Protein AF-A0A163BFT6-F1 (afdb_monomer_lite)

Sequence (132 aa):
MYPEFAAQARTDRDNDAEAEFNEQIDEAQQHSSLFPRAARNFGFLVPIEQHHAERYGVALDALEGKCVAGEAEQPVAGQWICKVCSMLYDPAIGDPESGISAGTAFEAIPEDWFCPICGKEKPTSCLTEKQN

Foldseek 3Di:
DDPVQLVVCVVVVPVVSNVVVVVVVVVVVVVVVVVVVVVVVVVVCVVVVVVVVVLVVLVVCCVVVNDPRDDPVDPQQQWAADPPPRDIAGLQCFDVVQPGDRNDHPVNDDQQDADPVPRDTDDPDGPRPDDD

Structure (mmCIF, N/CA/C/O backbone):
data_AF-A0A163BFT6-F1
#
_entry.id   AF-A0A163BFT6-F1
#
loop_
_atom_site.group_PDB
_atom_site.id
_atom_site.type_symbol
_atom_site.label_atom_id
_atom_site.label_alt_id
_atom_site.label_comp_id
_atom_site.label_asym_id
_atom_site.label_entity_id
_atom_site.label_seq_id
_atom_site.pdbx_PDB_ins_code
_atom_site.Cartn_x
_atom_site.Cartn_y
_atom_site.Cartn_z
_atom_site.occupancy
_atom_site.B_iso_or_equiv
_atom_site.auth_seq_id
_atom_site.auth_comp_id
_atom_site.auth_asym_id
_atom_site.auth_atom_id
_atom_site.pdbx_PDB_model_num
ATOM 1 N N . MET A 1 1 ? 7.687 8.805 -33.404 1.00 59.66 1 MET A N 1
ATOM 2 C CA . MET A 1 1 ? 8.882 8.243 -34.067 1.00 59.66 1 MET A CA 1
ATOM 3 C C . MET A 1 1 ? 9.019 8.915 -35.419 1.00 59.66 1 MET A C 1
ATOM 5 O O . MET A 1 1 ? 7.985 9.149 -36.026 1.00 59.66 1 MET A O 1
ATOM 9 N N . TYR A 1 2 ? 10.224 9.310 -35.826 1.00 70.25 2 TYR A N 1
ATOM 10 C CA . TYR A 1 2 ? 10.477 10.166 -36.991 1.00 70.25 2 TYR A CA 1
ATOM 11 C C . TYR A 1 2 ? 10.522 9.339 -38.292 1.00 70.25 2 TYR A C 1
ATOM 13 O O . TYR A 1 2 ? 11.561 8.748 -38.584 1.00 70.25 2 TYR A O 1
ATOM 21 N N . PRO A 1 3 ? 9.436 9.273 -39.086 1.00 68.44 3 PRO A N 1
ATOM 22 C CA . PRO A 1 3 ? 9.351 8.368 -40.241 1.00 68.44 3 PRO A CA 1
ATOM 23 C C . PRO A 1 3 ? 10.312 8.771 -41.368 1.00 68.44 3 PRO A C 1
ATOM 25 O O . PRO A 1 3 ? 10.754 7.936 -42.154 1.00 68.44 3 PRO A O 1
ATOM 28 N N . GLU A 1 4 ? 10.658 10.056 -41.405 1.00 77.19 4 GLU A N 1
ATOM 29 C CA . GLU A 1 4 ? 11.486 10.676 -42.435 1.00 77.19 4 GLU A CA 1
ATOM 30 C C . GLU A 1 4 ? 12.935 10.170 -42.425 1.00 77.19 4 GLU A C 1
ATOM 32 O O . GLU A 1 4 ? 13.532 10.029 -43.485 1.00 77.19 4 GLU A O 1
ATOM 37 N N . PHE A 1 5 ? 13.504 9.817 -41.265 1.00 76.12 5 PHE A N 1
ATOM 38 C CA . PHE A 1 5 ? 14.899 9.354 -41.208 1.00 76.12 5 PHE A CA 1
ATOM 39 C C . PHE A 1 5 ? 15.082 7.957 -41.810 1.00 76.12 5 PHE A C 1
ATOM 41 O O . PHE A 1 5 ? 16.044 7.728 -42.536 1.00 76.12 5 PHE A O 1
ATOM 48 N N . ALA A 1 6 ? 14.126 7.047 -41.604 1.00 73.38 6 ALA A N 1
ATOM 49 C CA . ALA A 1 6 ? 14.151 5.728 -42.239 1.00 73.38 6 ALA A CA 1
ATOM 50 C C . ALA A 1 6 ? 13.881 5.806 -43.757 1.00 73.38 6 ALA A C 1
ATOM 52 O O . ALA A 1 6 ? 14.357 4.975 -44.529 1.00 73.38 6 ALA A O 1
ATOM 53 N N . ALA A 1 7 ? 13.105 6.795 -44.213 1.00 80.25 7 ALA A N 1
ATOM 54 C CA . ALA A 1 7 ? 12.919 7.065 -45.640 1.00 80.25 7 ALA A CA 1
ATOM 55 C C . ALA A 1 7 ? 14.184 7.672 -46.279 1.00 80.25 7 ALA A C 1
ATOM 57 O O . ALA A 1 7 ? 14.552 7.310 -47.400 1.00 80.25 7 ALA A O 1
ATOM 58 N N . GLN A 1 8 ? 14.879 8.542 -45.545 1.00 83.75 8 GLN A N 1
ATOM 59 C CA . GLN A 1 8 ? 16.131 9.154 -45.974 1.00 83.75 8 GLN A CA 1
ATOM 60 C C . GLN A 1 8 ? 17.274 8.128 -46.047 1.00 83.75 8 GLN A C 1
ATOM 62 O O . GLN A 1 8 ? 17.913 8.033 -47.087 1.00 83.75 8 GLN A O 1
ATOM 67 N N . ALA A 1 9 ? 17.454 7.274 -45.032 1.00 81.94 9 ALA A N 1
ATOM 68 C CA . ALA A 1 9 ? 18.475 6.216 -45.039 1.00 81.94 9 ALA A CA 1
ATOM 69 C C . ALA A 1 9 ? 18.332 5.261 -46.242 1.00 81.94 9 ALA A C 1
ATOM 71 O O . ALA A 1 9 ? 19.309 4.928 -46.913 1.00 81.94 9 ALA A O 1
ATOM 72 N N . ARG A 1 10 ? 17.088 4.905 -46.594 1.00 81.50 10 ARG A N 1
ATOM 73 C CA . ARG A 1 10 ? 16.774 4.131 -47.808 1.00 81.50 10 ARG A CA 1
ATOM 74 C C . ARG A 1 10 ? 17.124 4.866 -49.096 1.00 81.50 10 ARG A C 1
ATOM 76 O O . ARG A 1 10 ? 17.611 4.253 -50.046 1.00 81.50 10 ARG A O 1
ATOM 83 N N . THR A 1 11 ? 16.870 6.171 -49.133 1.00 88.81 11 THR A N 1
ATOM 84 C CA . THR A 1 11 ? 17.235 7.030 -50.268 1.00 88.81 11 THR A CA 1
ATOM 85 C C . THR A 1 11 ? 18.754 7.089 -50.434 1.00 88.81 11 THR A C 1
ATOM 87 O O . THR A 1 11 ? 19.252 6.985 -51.556 1.00 88.81 11 THR A O 1
ATOM 90 N N . ASP A 1 12 ? 19.479 7.143 -49.319 1.00 89.19 12 ASP A N 1
ATOM 91 C CA . ASP A 1 12 ? 20.941 7.201 -49.268 1.00 89.19 12 ASP A CA 1
ATOM 92 C C . ASP A 1 12 ? 21.608 5.822 -49.456 1.00 89.19 12 ASP A C 1
ATOM 94 O O . ASP A 1 12 ? 22.826 5.739 -49.616 1.00 89.19 12 ASP A O 1
ATOM 98 N N . ARG A 1 13 ? 20.811 4.741 -49.530 1.00 85.31 13 ARG A N 1
ATOM 99 C CA . ARG A 1 13 ? 21.251 3.332 -49.613 1.00 85.31 13 ARG A CA 1
ATOM 100 C C . ARG A 1 13 ? 22.152 2.905 -48.448 1.00 85.31 13 ARG A C 1
ATOM 102 O O . ARG A 1 13 ? 23.020 2.047 -48.618 1.00 85.31 13 ARG A O 1
ATOM 109 N N . ASP A 1 14 ? 21.925 3.492 -47.280 1.00 88.12 14 ASP A N 1
ATOM 110 C CA . ASP A 1 14 ? 22.622 3.154 -46.045 1.00 88.12 14 ASP A CA 1
ATOM 111 C C . ASP A 1 14 ? 21.872 2.027 -45.318 1.00 88.12 14 ASP A C 1
ATOM 113 O O . ASP A 1 14 ? 20.935 2.253 -44.549 1.00 88.12 14 ASP A O 1
ATOM 117 N N . ASN A 1 15 ? 22.255 0.786 -45.632 1.00 86.31 15 ASN A N 1
ATOM 118 C CA . ASN A 1 15 ? 21.604 -0.405 -45.078 1.00 86.31 15 ASN A CA 1
ATOM 119 C C . ASN A 1 15 ? 21.890 -0.585 -43.579 1.00 86.31 15 ASN A C 1
ATOM 121 O O . ASN A 1 15 ? 21.068 -1.178 -42.882 1.00 86.31 15 ASN A O 1
ATOM 125 N N . ASP A 1 16 ? 23.027 -0.081 -43.091 1.00 87.25 16 ASP A N 1
ATOM 126 C CA . ASP A 1 16 ? 23.416 -0.198 -41.684 1.00 87.25 16 ASP A CA 1
ATOM 127 C C . ASP A 1 16 ? 22.538 0.727 -40.831 1.00 87.25 16 ASP A C 1
ATOM 129 O O . ASP A 1 16 ? 21.976 0.296 -39.822 1.00 87.25 16 ASP A O 1
ATOM 133 N N . ALA A 1 17 ? 22.313 1.961 -41.297 1.00 86.38 17 ALA A N 1
ATOM 134 C CA . ALA A 1 17 ? 21.381 2.887 -40.659 1.00 86.38 17 ALA A CA 1
ATOM 135 C C . ALA A 1 17 ? 19.930 2.372 -40.689 1.00 86.38 17 ALA A C 1
ATOM 137 O O . ALA A 1 17 ? 19.214 2.478 -39.692 1.00 86.38 17 ALA A O 1
ATOM 138 N N . GLU A 1 18 ? 19.470 1.786 -41.805 1.00 84.31 18 GLU A N 1
ATOM 139 C CA . GLU A 1 18 ? 18.127 1.186 -41.870 1.00 84.31 18 GLU A CA 1
ATOM 140 C C . GLU A 1 18 ? 17.969 0.023 -40.874 1.00 84.31 18 GLU A C 1
ATOM 142 O O . GLU A 1 18 ? 16.921 -0.091 -40.232 1.00 84.31 18 GLU A O 1
ATOM 147 N N . ALA A 1 19 ? 18.997 -0.815 -40.707 1.00 86.81 19 ALA A N 1
ATOM 148 C CA . ALA A 1 19 ? 18.982 -1.914 -39.746 1.00 86.81 19 ALA A CA 1
ATOM 149 C C . ALA A 1 19 ? 18.894 -1.415 -38.294 1.00 86.81 19 ALA A C 1
ATOM 151 O O . ALA A 1 19 ? 18.034 -1.891 -37.552 1.00 86.81 19 ALA A O 1
ATOM 152 N N . GLU A 1 20 ? 19.701 -0.418 -37.918 1.00 88.38 20 GLU A N 1
ATOM 153 C CA . GLU A 1 20 ? 19.679 0.171 -36.571 1.00 88.38 20 GLU A CA 1
ATOM 154 C C . GLU A 1 20 ? 18.311 0.792 -36.249 1.00 88.38 20 GLU A C 1
ATOM 156 O O . GLU A 1 20 ? 17.759 0.586 -35.167 1.00 88.38 20 GLU A O 1
ATOM 161 N N . PHE A 1 21 ? 17.703 1.509 -37.200 1.00 85.69 21 PHE A N 1
ATOM 162 C CA . PHE A 1 21 ? 16.374 2.082 -36.980 1.00 85.69 21 PHE A CA 1
ATOM 163 C C . PHE A 1 21 ? 15.292 1.018 -36.815 1.00 85.69 21 PHE A C 1
ATOM 165 O O . PHE A 1 21 ? 14.393 1.195 -35.992 1.00 85.69 21 PHE A O 1
ATOM 172 N N . ASN A 1 22 ? 15.357 -0.078 -37.573 1.00 85.12 22 ASN A N 1
ATOM 173 C CA . ASN A 1 22 ? 14.413 -1.181 -37.413 1.00 85.12 22 ASN A CA 1
ATOM 174 C C . ASN A 1 22 ? 14.577 -1.867 -36.048 1.00 85.12 22 ASN A C 1
ATOM 176 O O . ASN A 1 22 ? 13.576 -2.143 -35.392 1.00 85.12 22 ASN A O 1
ATOM 180 N N . GLU A 1 23 ? 15.810 -2.046 -35.572 1.00 89.06 23 GLU A N 1
ATOM 181 C CA . GLU A 1 23 ? 16.080 -2.568 -34.228 1.00 89.06 23 GLU A CA 1
ATOM 182 C C . GLU A 1 23 ? 15.509 -1.644 -33.139 1.00 89.06 23 GLU A C 1
ATOM 184 O O . GLU A 1 23 ? 14.773 -2.092 -32.260 1.00 89.06 23 GLU A O 1
ATOM 189 N N . GLN A 1 24 ? 15.719 -0.329 -33.257 1.00 89.06 24 GLN A N 1
ATOM 190 C CA . GLN A 1 24 ? 15.142 0.653 -32.333 1.00 89.06 24 GLN A CA 1
ATOM 191 C C . GLN A 1 24 ? 13.603 0.665 -32.359 1.00 89.06 24 GLN A C 1
ATOM 193 O O . GLN A 1 24 ? 12.967 0.906 -31.329 1.00 89.06 24 GLN A O 1
ATOM 198 N N . ILE A 1 25 ? 12.981 0.427 -33.522 1.00 85.81 25 ILE A N 1
ATOM 199 C CA . ILE A 1 25 ? 11.522 0.272 -33.646 1.00 85.81 25 ILE A CA 1
ATOM 200 C C . ILE A 1 25 ? 11.056 -0.950 -32.857 1.00 85.81 25 ILE A C 1
ATOM 202 O O . ILE A 1 25 ? 10.097 -0.840 -32.088 1.00 85.81 25 ILE A O 1
ATOM 206 N N . ASP A 1 26 ? 11.730 -2.084 -33.016 1.00 87.12 26 ASP A N 1
ATOM 207 C CA . ASP A 1 26 ? 11.366 -3.331 -32.349 1.00 87.12 26 ASP A CA 1
ATOM 208 C C . ASP A 1 26 ? 11.541 -3.227 -30.826 1.00 87.12 26 ASP A C 1
ATOM 210 O O . ASP A 1 26 ? 10.634 -3.589 -30.069 1.00 87.12 26 ASP A O 1
ATOM 214 N N . GLU A 1 27 ? 12.645 -2.644 -30.353 1.00 87.31 27 GLU A N 1
ATOM 215 C CA . GLU A 1 27 ? 12.875 -2.372 -28.928 1.00 87.31 27 GLU A CA 1
ATOM 216 C C . GLU A 1 27 ? 11.820 -1.419 -28.348 1.00 87.31 27 GLU A C 1
ATOM 218 O O . GLU A 1 27 ? 11.247 -1.668 -27.279 1.00 87.31 27 GLU A O 1
ATOM 223 N N . ALA A 1 28 ? 11.496 -0.344 -29.075 1.00 87.50 28 ALA A N 1
ATOM 224 C CA . ALA A 1 28 ? 10.466 0.600 -28.662 1.00 87.50 28 ALA A CA 1
ATOM 225 C C . ALA A 1 28 ? 9.089 -0.073 -28.567 1.00 87.50 28 ALA A C 1
ATOM 227 O O . ALA A 1 28 ? 8.344 0.178 -27.614 1.00 87.50 28 ALA A O 1
ATOM 228 N N . GLN A 1 29 ? 8.747 -0.956 -29.510 1.00 86.62 29 GLN A N 1
ATOM 229 C CA . GLN A 1 29 ? 7.509 -1.734 -29.464 1.00 86.62 29 GLN A CA 1
ATOM 230 C C . GLN A 1 29 ? 7.478 -2.667 -28.248 1.00 86.62 29 GLN A C 1
ATOM 232 O O . GLN A 1 29 ? 6.480 -2.677 -27.516 1.00 86.62 29 GLN A O 1
ATOM 237 N N . GLN A 1 30 ? 8.572 -3.382 -27.972 1.00 84.00 30 GLN A N 1
ATOM 238 C CA . GLN A 1 30 ? 8.684 -4.264 -26.807 1.00 84.00 30 GLN A CA 1
ATOM 239 C C . GLN A 1 30 ? 8.494 -3.492 -25.495 1.00 84.00 30 GLN A C 1
ATOM 241 O O . GLN A 1 30 ? 7.680 -3.894 -24.658 1.00 84.00 30 GLN A O 1
ATOM 246 N N . HIS A 1 31 ? 9.149 -2.340 -25.339 1.00 82.25 31 HIS A N 1
ATOM 247 C CA . HIS A 1 31 ? 9.009 -1.496 -24.149 1.00 82.25 31 HIS A CA 1
ATOM 248 C C . HIS A 1 31 ? 7.622 -0.852 -24.043 1.00 82.25 31 HIS A C 1
ATOM 250 O O . HIS A 1 31 ? 7.062 -0.770 -22.947 1.00 82.25 31 HIS A O 1
ATOM 256 N N . SER A 1 32 ? 7.017 -0.453 -25.167 1.00 86.81 32 SER A N 1
ATOM 257 C CA . SER A 1 32 ? 5.675 0.142 -25.173 1.00 86.81 32 SER A CA 1
ATOM 258 C C . SER A 1 32 ? 4.609 -0.817 -24.637 1.00 86.81 32 SER A C 1
ATOM 260 O O . SER A 1 32 ? 3.667 -0.382 -23.975 1.00 86.81 32 SER A O 1
ATOM 262 N N . SER A 1 33 ? 4.785 -2.129 -24.845 1.00 79.69 33 SER A N 1
ATOM 263 C CA . SER A 1 33 ? 3.831 -3.158 -24.416 1.00 79.69 33 SER A CA 1
ATOM 264 C C . SER A 1 33 ? 3.714 -3.299 -22.889 1.00 79.69 33 SER A C 1
ATOM 266 O O . SER A 1 33 ? 2.710 -3.815 -22.386 1.00 79.69 33 SER A O 1
ATOM 268 N N . LEU A 1 34 ? 4.698 -2.790 -22.136 1.00 85.00 34 LEU A N 1
ATOM 269 C CA . LEU A 1 34 ? 4.709 -2.820 -20.674 1.00 85.00 34 LEU A 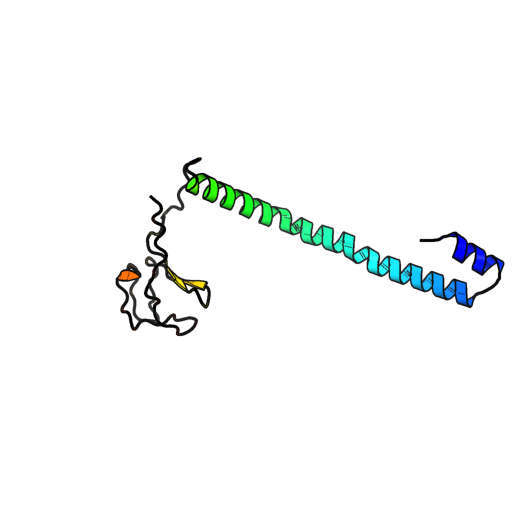CA 1
ATOM 270 C C . LEU A 1 34 ? 3.613 -1.934 -20.075 1.00 85.00 34 LEU A C 1
ATOM 272 O O . LEU A 1 34 ? 2.936 -2.363 -19.140 1.00 85.00 34 LEU A O 1
ATOM 276 N N . PHE A 1 35 ? 3.385 -0.736 -20.622 1.00 85.81 35 PHE A N 1
ATOM 277 C CA . PHE A 1 35 ? 2.444 0.225 -20.036 1.00 85.81 35 PHE A CA 1
ATOM 278 C C . PHE A 1 35 ? 0.977 -0.238 -20.110 1.00 85.81 35 PHE A C 1
ATOM 280 O O . PHE A 1 35 ? 0.313 -0.243 -19.072 1.00 85.81 35 PHE A O 1
ATOM 287 N N . PRO A 1 36 ? 0.450 -0.714 -21.257 1.00 88.06 36 PRO A N 1
ATOM 288 C CA . PRO A 1 36 ? -0.904 -1.266 -21.318 1.00 88.06 36 PRO A CA 1
ATOM 289 C C . PRO A 1 36 ? -1.068 -2.522 -20.458 1.00 88.06 36 PRO A C 1
ATOM 291 O O . PRO A 1 36 ? -2.119 -2.735 -19.851 1.00 88.06 36 PRO A O 1
ATOM 294 N N . ARG A 1 37 ? -0.028 -3.364 -20.377 1.00 86.12 37 ARG A N 1
ATOM 295 C CA . ARG A 1 37 ? -0.043 -4.564 -19.533 1.00 86.12 37 ARG A CA 1
ATOM 296 C C . ARG A 1 37 ? -0.113 -4.198 -18.052 1.00 86.12 37 ARG A C 1
ATOM 298 O O . ARG A 1 37 ? -0.916 -4.782 -17.329 1.00 86.12 37 ARG A O 1
ATOM 305 N N . ALA A 1 38 ? 0.675 -3.216 -17.624 1.00 86.88 38 ALA A N 1
ATOM 306 C CA . ALA A 1 38 ? 0.631 -2.674 -16.274 1.00 86.88 38 ALA A CA 1
ATOM 307 C C 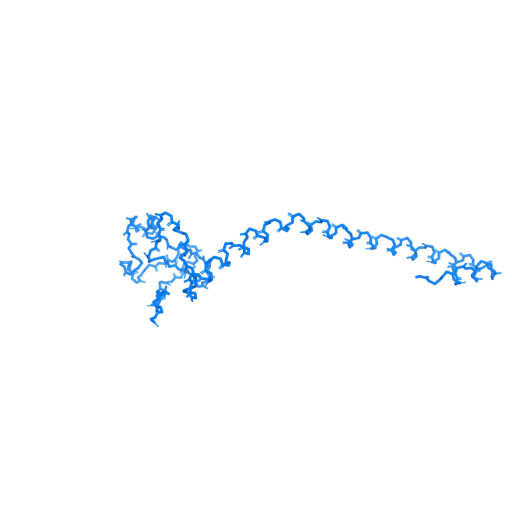. ALA A 1 38 ? -0.747 -2.072 -15.965 1.00 86.88 38 ALA A C 1
ATOM 309 O O . ALA A 1 38 ? -1.349 -2.437 -14.962 1.00 86.88 38 ALA A O 1
ATOM 310 N N . ALA A 1 39 ? -1.298 -1.240 -16.855 1.00 87.12 39 ALA A N 1
ATOM 311 C CA . ALA A 1 39 ? -2.623 -0.641 -16.682 1.00 87.12 39 ALA A CA 1
ATOM 312 C C . ALA A 1 39 ? -3.731 -1.695 -16.501 1.00 87.12 39 ALA A C 1
ATOM 314 O O . ALA A 1 39 ? -4.570 -1.561 -15.613 1.00 87.12 39 ALA A O 1
ATOM 315 N N . ARG A 1 40 ? -3.704 -2.787 -17.281 1.00 88.50 40 ARG A N 1
ATOM 316 C CA . ARG A 1 40 ? -4.627 -3.922 -17.096 1.00 88.50 40 ARG A CA 1
ATOM 317 C C . ARG A 1 40 ? -4.446 -4.596 -15.739 1.00 88.50 40 ARG A C 1
ATOM 319 O O . ARG A 1 40 ? -5.435 -4.879 -15.074 1.00 88.50 40 ARG A O 1
ATOM 326 N N . ASN A 1 41 ? -3.200 -4.837 -15.333 1.00 88.88 41 ASN A N 1
ATOM 327 C CA . ASN A 1 41 ? -2.895 -5.468 -14.052 1.00 88.88 41 ASN A CA 1
ATOM 328 C C . ASN A 1 41 ? -3.380 -4.620 -12.866 1.00 88.88 41 ASN A C 1
ATOM 330 O O . ASN A 1 41 ? -4.039 -5.147 -11.976 1.00 88.88 41 ASN A O 1
ATOM 334 N N . PHE A 1 42 ? -3.122 -3.310 -12.885 1.00 87.56 42 PHE A N 1
ATOM 335 C CA . PHE A 1 42 ? -3.611 -2.385 -11.859 1.00 87.56 42 PHE A CA 1
ATOM 336 C C . PHE A 1 42 ? -5.136 -2.220 -11.898 1.00 87.56 42 PHE A C 1
ATOM 338 O O . PHE A 1 42 ? -5.759 -2.081 -10.851 1.00 87.56 42 PHE A O 1
ATOM 345 N N . GLY A 1 43 ? -5.758 -2.331 -13.075 1.00 89.44 43 GLY A N 1
ATOM 346 C CA . GLY A 1 43 ? -7.215 -2.359 -13.220 1.00 89.44 43 GLY A CA 1
ATOM 347 C C . GLY A 1 43 ? -7.891 -3.470 -12.406 1.00 89.44 43 GLY A C 1
ATOM 348 O O . GLY A 1 43 ? -8.976 -3.255 -11.872 1.00 89.44 43 GLY A O 1
ATOM 349 N N . PHE A 1 44 ? -7.240 -4.628 -12.233 1.00 88.94 44 PHE A N 1
ATOM 350 C CA . PHE A 1 44 ? -7.765 -5.709 -11.386 1.00 88.94 44 PHE A CA 1
ATOM 351 C C . PHE A 1 44 ? -7.766 -5.375 -9.889 1.00 88.94 44 PHE A C 1
ATOM 353 O O . PHE A 1 44 ? -8.484 -6.026 -9.134 1.00 88.94 44 PHE A O 1
ATOM 360 N N . LEU A 1 45 ? -6.991 -4.377 -9.457 1.00 90.50 45 LEU A N 1
ATOM 361 C CA . LEU A 1 45 ? -6.936 -3.946 -8.058 1.00 90.50 45 LEU A CA 1
ATOM 362 C C . LEU A 1 45 ? -7.989 -2.882 -7.723 1.00 90.50 45 LEU A C 1
ATOM 364 O O . LEU A 1 45 ? -8.292 -2.685 -6.552 1.00 90.50 45 LEU A O 1
ATOM 368 N N . VAL A 1 46 ? -8.598 -2.243 -8.727 1.00 89.00 46 VAL A N 1
ATOM 369 C CA . VAL A 1 46 ? -9.598 -1.177 -8.534 1.00 89.00 46 VAL A CA 1
ATOM 370 C C . VAL A 1 46 ? -10.745 -1.582 -7.594 1.00 89.00 46 VAL A C 1
ATOM 372 O O . VAL A 1 46 ? -11.072 -0.781 -6.722 1.00 89.00 46 VAL A O 1
ATOM 375 N N . PRO A 1 47 ? -11.329 -2.797 -7.675 1.00 88.81 47 PRO A N 1
ATOM 376 C CA . PRO A 1 47 ? -12.387 -3.196 -6.745 1.00 88.81 47 PRO A CA 1
ATOM 377 C C . PRO A 1 47 ? -11.921 -3.275 -5.283 1.00 88.81 47 PRO A C 1
ATOM 379 O O . PRO A 1 47 ? -12.692 -2.980 -4.375 1.00 88.81 47 PRO A O 1
ATOM 382 N N . ILE A 1 48 ? -10.662 -3.664 -5.050 1.00 85.62 48 ILE A N 1
ATOM 383 C CA . ILE A 1 48 ? -10.076 -3.752 -3.705 1.00 85.62 48 ILE A CA 1
ATOM 384 C C . ILE A 1 48 ? -9.873 -2.341 -3.145 1.00 85.62 48 ILE A C 1
ATOM 386 O O . ILE A 1 48 ? -10.288 -2.059 -2.023 1.00 85.62 48 ILE A O 1
ATOM 390 N N . GLU A 1 49 ? -9.302 -1.445 -3.952 1.00 87.00 49 GLU A N 1
ATOM 391 C CA . GLU A 1 49 ? -9.124 -0.034 -3.592 1.00 87.00 49 GLU A CA 1
ATOM 392 C C . GLU A 1 49 ? -10.468 0.641 -3.280 1.00 87.00 49 GLU A C 1
ATOM 394 O O . GLU A 1 49 ? -10.594 1.327 -2.270 1.00 87.00 49 GLU A O 1
ATOM 399 N N . GLN A 1 50 ? -11.501 0.393 -4.094 1.00 86.81 50 GLN A N 1
ATOM 400 C CA . GLN A 1 50 ? -12.855 0.907 -3.859 1.00 86.81 50 GLN A CA 1
ATOM 401 C C . GLN A 1 50 ? -13.453 0.377 -2.553 1.00 86.81 50 GLN A C 1
ATOM 403 O O . GLN A 1 50 ? -13.942 1.165 -1.746 1.00 86.81 50 GLN A O 1
ATOM 408 N N . HIS A 1 51 ? -13.351 -0.931 -2.300 1.00 81.12 51 HIS A N 1
ATOM 409 C CA . HIS A 1 51 ? -13.844 -1.535 -1.063 1.00 81.12 51 HIS A CA 1
ATOM 410 C C . HIS A 1 51 ? -13.192 -0.924 0.186 1.00 81.12 51 HIS A C 1
ATOM 412 O O . HIS A 1 51 ? -13.866 -0.642 1.180 1.00 81.12 51 HIS A O 1
ATOM 418 N N . HIS A 1 52 ? -11.877 -0.703 0.146 1.00 85.00 52 HIS A N 1
ATOM 419 C CA . HIS A 1 52 ? -11.157 -0.072 1.248 1.00 85.00 52 HIS A CA 1
ATOM 420 C C . HIS A 1 52 ? -11.519 1.407 1.389 1.00 85.00 52 HIS A C 1
ATOM 422 O O . HIS A 1 52 ? -11.790 1.852 2.502 1.00 85.00 52 HIS A O 1
ATOM 428 N N . ALA A 1 53 ? -11.582 2.156 0.285 1.00 8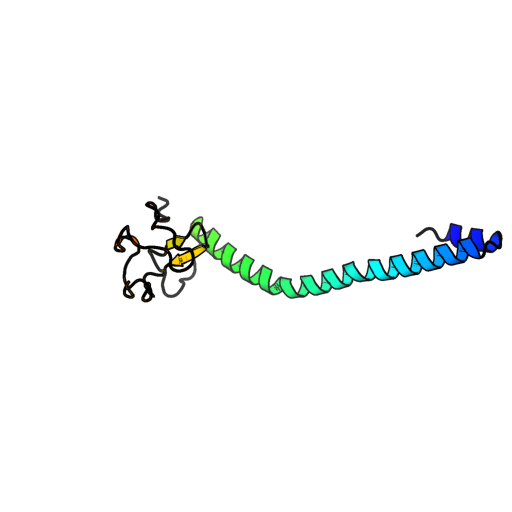1.75 53 ALA A N 1
ATOM 429 C CA . ALA A 1 53 ? -11.967 3.565 0.294 1.00 81.75 53 ALA A CA 1
ATOM 430 C C . ALA A 1 53 ? -13.364 3.776 0.900 1.00 81.75 53 ALA A C 1
ATOM 432 O O . ALA A 1 53 ? -13.542 4.669 1.725 1.00 81.75 53 ALA A O 1
ATOM 433 N N . GLU A 1 54 ? -14.334 2.922 0.563 1.00 76.88 54 GLU A N 1
ATOM 434 C CA . GLU A 1 54 ? -15.685 2.959 1.135 1.00 76.88 54 GLU A CA 1
ATOM 435 C C . GLU A 1 54 ? -15.679 2.677 2.645 1.00 76.88 54 GLU A C 1
ATOM 437 O O . GLU A 1 54 ? -16.268 3.433 3.418 1.00 76.88 54 GLU A O 1
ATOM 442 N N . ARG A 1 55 ? -14.971 1.631 3.097 1.00 72.75 55 ARG A N 1
ATOM 443 C CA . ARG A 1 55 ? -14.887 1.298 4.532 1.00 72.75 55 ARG A CA 1
ATOM 444 C C . ARG A 1 55 ? -14.185 2.382 5.344 1.00 72.75 55 ARG A C 1
ATOM 446 O O . ARG A 1 55 ? -14.648 2.714 6.434 1.00 72.75 55 ARG A O 1
ATOM 453 N N . TYR A 1 56 ? -13.085 2.930 4.832 1.00 80.62 56 TYR A N 1
ATOM 454 C CA . TYR A 1 56 ? -12.371 4.010 5.506 1.00 80.62 56 TYR A CA 1
ATOM 455 C C . TYR A 1 56 ? -13.162 5.317 5.493 1.00 80.62 56 TYR A C 1
ATOM 457 O O . TYR A 1 56 ? -13.125 6.030 6.488 1.00 80.62 56 TYR A O 1
ATOM 465 N N . GLY A 1 57 ? -13.915 5.605 4.427 1.00 76.50 57 GLY A N 1
ATOM 466 C CA . GLY A 1 57 ? -14.817 6.756 4.369 1.00 76.50 57 GLY A CA 1
ATOM 467 C C . GLY A 1 57 ? -15.871 6.712 5.474 1.00 76.50 57 GLY A C 1
ATOM 468 O O . GLY A 1 57 ? -16.002 7.668 6.230 1.00 76.50 57 GLY A O 1
ATOM 469 N N . VAL A 1 58 ? -16.534 5.564 5.651 1.00 70.50 58 VAL A N 1
ATOM 470 C CA . VAL A 1 58 ? -17.510 5.365 6.740 1.00 70.50 58 VAL A CA 1
ATOM 471 C C . VAL A 1 58 ? -16.858 5.508 8.119 1.00 70.50 58 VAL A C 1
ATOM 473 O O . VAL A 1 58 ? -17.441 6.111 9.017 1.00 70.50 58 VAL A O 1
ATOM 476 N N . ALA A 1 59 ? -15.647 4.974 8.303 1.00 70.38 59 ALA A N 1
ATOM 477 C CA . ALA A 1 59 ? -14.916 5.122 9.560 1.00 70.38 59 ALA A CA 1
ATOM 478 C C . ALA A 1 59 ? -14.535 6.588 9.839 1.00 70.38 59 ALA A C 1
ATOM 480 O O . ALA A 1 59 ? -14.680 7.053 10.967 1.00 70.38 59 ALA A O 1
ATOM 481 N N . LEU A 1 60 ? -14.091 7.328 8.820 1.00 75.88 60 LEU A N 1
ATOM 482 C CA . LEU A 1 60 ? -13.712 8.734 8.945 1.00 75.88 60 LEU A CA 1
ATOM 483 C C . LEU A 1 60 ? -14.924 9.625 9.228 1.00 75.88 60 LEU A C 1
ATOM 485 O O . LEU A 1 60 ? -14.881 10.427 10.155 1.00 75.88 60 LEU A O 1
ATOM 489 N N . ASP A 1 61 ? -16.023 9.450 8.493 1.00 70.12 61 ASP A N 1
ATOM 490 C CA . ASP A 1 61 ? -17.261 10.196 8.730 1.00 70.12 61 ASP A CA 1
ATOM 491 C C . ASP A 1 61 ? -17.815 9.935 10.141 1.00 70.12 61 ASP A C 1
ATOM 493 O O . ASP A 1 61 ? -18.418 10.823 10.747 1.00 70.12 61 ASP A O 1
ATOM 497 N N . ALA A 1 62 ? -17.578 8.747 10.705 1.00 66.38 62 ALA A N 1
ATOM 498 C CA . ALA A 1 62 ? -17.929 8.446 12.087 1.00 66.38 62 ALA A CA 1
ATOM 499 C C . ALA A 1 62 ? -17.015 9.129 13.111 1.00 66.38 62 ALA A C 1
ATOM 501 O O . ALA A 1 62 ? -17.513 9.659 14.104 1.00 66.38 62 ALA A O 1
ATOM 502 N N . LEU A 1 63 ? -15.704 9.178 12.861 1.00 71.38 63 LEU A N 1
ATOM 503 C CA . LEU A 1 63 ? -14.760 9.937 13.692 1.00 71.38 63 LEU A CA 1
ATOM 504 C C . LEU A 1 63 ? -15.054 11.444 13.658 1.00 71.38 63 LEU A C 1
ATOM 506 O O . LEU A 1 63 ? -14.931 12.127 14.671 1.00 71.38 63 LEU A O 1
ATOM 510 N N . GLU A 1 64 ? -15.491 11.963 12.511 1.00 74.88 64 GLU A N 1
ATOM 511 C CA . GLU A 1 64 ? -15.866 13.368 12.329 1.00 74.88 64 GLU A CA 1
ATOM 512 C C . GLU A 1 64 ? -17.298 13.687 12.804 1.00 74.88 64 GLU A C 1
ATOM 514 O O . GLU A 1 64 ? -17.749 14.830 12.688 1.00 74.88 64 GLU A O 1
ATOM 519 N N . GLY A 1 65 ? -18.033 12.699 13.330 1.00 70.31 65 GLY A N 1
ATOM 520 C CA . GLY A 1 65 ? -19.391 12.871 13.858 1.00 70.31 65 GLY A CA 1
ATOM 521 C C . GLY A 1 65 ? -20.466 13.127 12.793 1.00 70.31 65 GLY A C 1
ATOM 522 O O . GLY A 1 65 ? -21.557 13.597 13.118 1.00 70.31 65 GLY A O 1
ATOM 523 N N . LYS A 1 66 ? -20.171 12.838 11.520 1.00 56.47 66 LYS A N 1
ATOM 524 C CA . LYS A 1 66 ? -21.059 13.041 10.363 1.00 56.47 66 LYS A CA 1
ATOM 525 C C . LYS A 1 66 ? -21.998 11.859 10.111 1.00 56.47 66 LYS A C 1
ATOM 527 O O . LYS A 1 66 ? -23.074 12.058 9.548 1.00 56.47 66 LYS A O 1
ATOM 532 N N . CYS A 1 67 ? -21.635 10.649 10.538 1.00 43.53 67 CYS A N 1
ATOM 533 C CA . CYS A 1 67 ? -22.505 9.471 10.505 1.00 43.53 67 CYS A CA 1
ATOM 534 C C . CYS A 1 67 ? -22.284 8.553 11.716 1.00 43.53 67 CYS A C 1
ATOM 536 O O . CYS A 1 67 ? -21.276 8.649 12.406 1.00 43.53 67 CYS A O 1
ATOM 538 N N . VAL A 1 68 ? -23.212 7.625 11.959 1.00 50.28 68 VAL A N 1
ATOM 539 C CA . VAL A 1 68 ? -22.997 6.529 12.914 1.00 50.28 68 VAL A CA 1
ATOM 540 C C . VAL A 1 68 ? -22.280 5.415 12.150 1.00 50.28 68 VAL A C 1
ATOM 542 O O . VAL A 1 68 ? -22.860 4.870 11.210 1.00 50.28 68 VAL A O 1
ATOM 545 N N . ALA A 1 69 ? -21.019 5.112 12.483 1.00 49.44 69 ALA A N 1
ATOM 546 C CA . ALA A 1 69 ? -20.345 3.941 11.916 1.00 49.44 69 ALA A CA 1
ATOM 547 C C . ALA A 1 69 ? -21.211 2.707 12.187 1.00 49.44 69 ALA A C 1
ATOM 549 O O . ALA A 1 69 ? -21.617 2.482 13.325 1.00 49.44 69 ALA A O 1
ATOM 550 N N . GLY A 1 70 ? -21.497 1.919 11.149 1.00 46.91 70 GLY A N 1
ATOM 551 C CA . GLY A 1 70 ? -22.137 0.624 11.342 1.00 46.91 70 GLY A CA 1
ATOM 552 C C . GLY A 1 70 ? -21.281 -0.226 12.277 1.00 46.91 70 GLY A C 1
ATOM 553 O O . GLY A 1 70 ? -20.081 -0.378 12.036 1.00 46.91 70 GLY A O 1
ATOM 554 N N . GLU A 1 71 ? -21.896 -0.737 13.346 1.00 41.94 71 GLU A N 1
ATOM 555 C CA . GLU A 1 71 ? -21.257 -1.613 14.320 1.00 41.94 71 GLU A CA 1
ATOM 556 C C . GLU A 1 71 ? -20.496 -2.747 13.612 1.00 41.94 71 GLU A C 1
ATOM 558 O O . GLU A 1 71 ? -21.082 -3.606 12.950 1.00 41.94 71 GLU A O 1
ATOM 563 N N . ALA A 1 72 ? -19.179 -2.817 13.825 1.00 41.28 72 ALA A N 1
ATOM 564 C CA . ALA A 1 72 ? -18.593 -4.134 14.009 1.00 41.28 72 ALA A CA 1
ATOM 565 C C . ALA A 1 72 ? -19.327 -4.750 15.207 1.00 41.28 72 ALA A C 1
ATOM 567 O O . ALA A 1 72 ? -19.464 -4.087 16.233 1.00 41.28 72 ALA A O 1
ATOM 568 N N . GLU A 1 73 ? -19.811 -5.985 15.072 1.00 36.09 73 GLU A N 1
ATOM 569 C CA . GLU A 1 73 ? -20.683 -6.655 16.052 1.00 36.09 73 GLU A CA 1
ATOM 570 C C . GLU A 1 73 ? -20.110 -6.672 17.485 1.00 36.09 73 GLU A C 1
ATOM 572 O O . GLU A 1 73 ? -20.846 -6.884 18.446 1.00 36.09 73 GLU A O 1
ATOM 577 N N . GLN A 1 74 ? -18.813 -6.376 17.648 1.00 40.66 74 GLN A N 1
ATOM 578 C CA . GLN A 1 74 ? -18.183 -6.029 18.920 1.00 40.66 74 GLN A CA 1
ATOM 579 C C . GLN A 1 74 ? -17.126 -4.920 18.717 1.00 40.66 74 GLN A C 1
ATOM 581 O O . GLN A 1 74 ? -16.048 -5.207 18.191 1.00 40.66 74 GLN A O 1
ATOM 586 N N . PRO A 1 75 ? -17.363 -3.657 19.128 1.00 43.19 75 PRO A N 1
ATOM 587 C CA . PRO A 1 75 ? -16.288 -2.678 19.253 1.00 43.19 75 PRO A CA 1
ATOM 588 C C . PRO A 1 75 ? -15.395 -3.084 20.432 1.00 43.19 75 PRO A C 1
ATOM 590 O O . PRO A 1 75 ? -15.777 -2.965 21.598 1.00 43.19 75 PRO A O 1
ATOM 593 N N . VAL A 1 76 ? -14.209 -3.614 20.133 1.00 47.81 76 VAL A N 1
ATOM 594 C CA . VAL A 1 76 ? -13.290 -4.118 21.160 1.00 47.81 76 VAL A CA 1
ATOM 595 C C . VAL A 1 76 ? -12.519 -2.945 21.766 1.00 47.81 76 VAL A C 1
ATOM 597 O O . VAL A 1 76 ? -11.447 -2.556 21.307 1.00 47.81 76 VAL A O 1
ATOM 600 N N . ALA A 1 77 ? -13.088 -2.341 22.806 1.00 55.75 77 ALA A N 1
ATOM 601 C CA . ALA A 1 77 ? -12.381 -1.363 23.621 1.00 55.75 77 ALA A CA 1
ATOM 602 C C . ALA A 1 77 ? -11.181 -2.037 24.318 1.00 55.75 77 ALA A C 1
ATOM 604 O O . ALA A 1 77 ? -11.349 -3.041 25.008 1.00 55.75 77 ALA A O 1
ATOM 605 N N . GLY A 1 78 ? -9.976 -1.479 24.157 1.00 62.41 78 GLY A N 1
ATOM 606 C CA . GLY A 1 78 ? -8.767 -1.945 24.857 1.00 62.41 78 GLY A CA 1
ATOM 607 C C . GLY A 1 78 ? -7.772 -2.758 24.021 1.00 62.41 78 GLY A C 1
ATOM 608 O O . GLY A 1 78 ? -6.898 -3.410 24.592 1.00 62.41 78 GLY A O 1
ATOM 609 N N . GLN A 1 79 ? -7.874 -2.733 22.689 1.00 71.44 79 GLN A N 1
ATOM 610 C CA . GLN A 1 79 ? -6.838 -3.291 21.818 1.00 71.44 79 GLN A CA 1
ATOM 611 C C . GLN A 1 79 ? -5.548 -2.458 21.887 1.00 71.44 79 GLN A C 1
ATOM 613 O O . GLN A 1 79 ? -5.582 -1.227 21.937 1.00 71.44 79 GLN A O 1
ATOM 618 N N . TRP A 1 80 ? -4.395 -3.127 21.874 1.00 76.00 80 TRP A N 1
ATOM 619 C CA . TRP A 1 80 ? -3.084 -2.473 21.889 1.00 76.00 80 TRP A CA 1
ATOM 620 C C . TRP A 1 80 ? -2.263 -2.879 20.670 1.00 76.00 80 TRP A C 1
ATOM 622 O O . TRP A 1 80 ? -2.253 -4.046 20.300 1.00 76.00 80 TRP A O 1
ATOM 632 N N . ILE A 1 81 ? -1.534 -1.935 20.066 1.00 75.25 81 ILE A N 1
ATOM 633 C CA . ILE A 1 81 ? -0.637 -2.208 18.938 1.00 75.25 81 ILE A CA 1
ATOM 634 C C . ILE A 1 81 ? 0.829 -1.973 19.310 1.00 75.25 81 ILE A C 1
ATOM 636 O O . ILE A 1 81 ? 1.218 -0.907 19.800 1.00 75.25 81 ILE A O 1
ATOM 640 N N . CYS A 1 82 ? 1.675 -2.957 19.015 1.00 74.38 82 CYS A N 1
ATOM 641 C CA . CYS A 1 82 ? 3.116 -2.826 19.149 1.00 74.38 82 CYS A CA 1
ATOM 642 C C . CYS A 1 82 ? 3.662 -1.840 18.115 1.00 74.38 82 CYS A C 1
ATOM 644 O O . CYS A 1 82 ? 3.636 -2.112 16.920 1.00 74.38 82 CYS A O 1
ATOM 646 N N . LYS A 1 83 ? 4.275 -0.736 18.552 1.00 74.50 83 LYS A N 1
ATOM 647 C CA . LYS A 1 83 ? 4.881 0.256 17.639 1.00 74.50 83 LYS A CA 1
ATOM 648 C C . LYS A 1 83 ? 6.101 -0.255 16.856 1.00 74.50 83 LYS A C 1
ATOM 650 O O . LYS A 1 83 ? 6.593 0.448 15.983 1.00 74.50 83 LYS A O 1
ATOM 655 N N . VAL A 1 84 ? 6.622 -1.437 17.191 1.00 77.12 84 VAL A N 1
ATOM 656 C CA . VAL A 1 84 ? 7.843 -1.995 16.586 1.00 77.12 84 VAL A CA 1
ATOM 657 C C . VAL A 1 84 ? 7.511 -2.985 15.479 1.00 77.12 84 VAL A C 1
ATOM 659 O O . VAL A 1 84 ? 8.047 -2.873 14.384 1.00 77.12 84 VAL A O 1
ATOM 662 N N . CYS A 1 85 ? 6.636 -3.952 15.760 1.00 81.94 85 CYS A N 1
ATOM 663 C CA . CYS A 1 85 ? 6.263 -5.005 14.811 1.00 81.94 85 CYS A CA 1
ATOM 664 C C . CYS A 1 85 ? 4.804 -4.927 14.346 1.00 81.94 85 CYS A C 1
ATOM 666 O O . CYS A 1 85 ? 4.380 -5.763 13.558 1.00 81.94 85 CYS A O 1
ATOM 668 N N . SER A 1 86 ? 4.035 -3.943 14.820 1.00 79.31 86 SER A N 1
ATOM 669 C CA . SER A 1 86 ? 2.607 -3.766 14.514 1.00 79.31 86 SER A CA 1
ATOM 670 C C . SER A 1 86 ? 1.710 -4.940 14.926 1.00 79.31 86 SER A C 1
ATOM 672 O O . SER A 1 86 ? 0.605 -5.081 14.414 1.00 79.31 86 SER A O 1
ATOM 674 N N . MET A 1 87 ? 2.159 -5.777 15.867 1.00 79.75 87 MET A N 1
ATOM 675 C 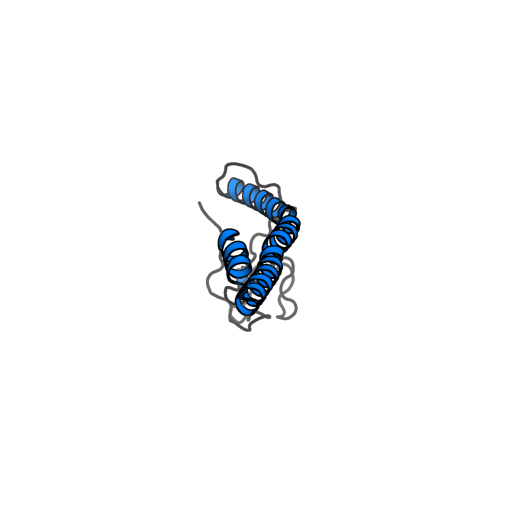CA . MET A 1 87 ? 1.318 -6.815 16.466 1.00 79.75 87 MET A CA 1
ATOM 676 C C . MET A 1 87 ? 0.162 -6.177 17.247 1.00 79.75 87 MET A C 1
ATOM 678 O O . MET A 1 87 ? 0.403 -5.277 18.051 1.00 79.75 87 MET A O 1
ATOM 682 N N . LEU A 1 88 ? -1.064 -6.647 17.003 1.00 81.88 88 LEU A N 1
ATOM 683 C CA . LEU A 1 88 ? -2.280 -6.230 17.699 1.00 81.88 88 LEU A CA 1
ATOM 684 C C . LEU A 1 88 ? -2.601 -7.230 18.818 1.00 81.88 88 LEU A C 1
ATOM 686 O O . LEU A 1 88 ? -2.893 -8.392 18.545 1.00 81.88 88 LEU A O 1
ATOM 690 N N . TYR A 1 89 ? -2.554 -6.774 20.064 1.00 80.06 89 TYR A N 1
ATOM 691 C CA . TYR A 1 89 ? -3.080 -7.494 21.214 1.00 80.06 89 TYR A CA 1
ATOM 692 C C . TYR A 1 89 ? -4.591 -7.277 21.298 1.00 80.06 89 TYR A C 1
ATOM 694 O O . TYR A 1 89 ? -5.053 -6.137 21.419 1.00 80.06 89 TYR A O 1
ATOM 702 N N . ASP A 1 90 ? -5.341 -8.376 21.262 1.00 83.69 90 ASP A N 1
ATOM 703 C CA . ASP A 1 90 ? -6.787 -8.381 21.439 1.00 83.69 90 ASP A CA 1
ATOM 704 C C . ASP A 1 90 ? -7.141 -8.945 22.826 1.00 83.69 90 ASP A C 1
ATOM 706 O O . ASP A 1 90 ? -6.894 -10.130 23.072 1.00 83.69 90 ASP A O 1
ATOM 710 N N . PRO A 1 91 ? -7.746 -8.150 23.732 1.00 81.38 91 PRO A N 1
ATOM 711 C CA . PRO A 1 91 ? -8.205 -8.633 25.028 1.00 81.38 91 PRO A CA 1
ATOM 712 C C . PRO A 1 91 ? -9.145 -9.833 24.939 1.00 81.38 91 PRO A C 1
ATOM 714 O O . PRO A 1 91 ? -9.133 -10.652 25.847 1.00 81.38 91 PRO A O 1
ATOM 717 N N . ALA A 1 92 ? -9.942 -9.980 23.876 1.00 81.00 92 ALA A N 1
ATOM 718 C CA . ALA A 1 92 ? -10.845 -11.117 23.702 1.00 81.00 92 ALA A CA 1
ATOM 719 C C . ALA A 1 92 ? -10.090 -12.435 23.468 1.00 81.00 92 ALA A C 1
ATOM 721 O O . ALA A 1 92 ? -10.578 -13.497 23.851 1.00 81.00 92 ALA A O 1
ATOM 722 N N . ILE A 1 93 ? -8.894 -12.369 22.877 1.00 82.88 93 ILE A N 1
ATOM 723 C CA . ILE A 1 93 ? -8.031 -13.529 22.619 1.00 82.88 93 ILE A CA 1
ATOM 724 C C . ILE A 1 93 ? -7.040 -13.729 23.775 1.00 82.88 93 ILE A C 1
ATOM 726 O O . ILE A 1 93 ? -6.774 -14.864 24.173 1.00 82.88 93 ILE A O 1
ATOM 730 N N . GLY A 1 94 ? -6.539 -12.635 24.355 1.00 83.50 94 GLY A N 1
ATOM 731 C CA . GLY A 1 94 ? -5.430 -12.662 25.301 1.00 83.50 94 GLY A CA 1
ATOM 732 C C . GLY A 1 94 ? -4.109 -13.018 24.616 1.00 83.50 94 GLY A C 1
ATOM 733 O O . GLY A 1 94 ? -3.947 -12.851 23.408 1.00 83.50 94 GLY A O 1
ATOM 734 N N . ASP A 1 95 ? -3.163 -13.530 25.397 1.00 82.62 95 ASP A N 1
ATOM 735 C CA . ASP A 1 95 ? -1.893 -14.065 24.898 1.00 82.62 95 ASP A CA 1
ATOM 736 C C . ASP A 1 95 ? -1.532 -15.342 25.681 1.00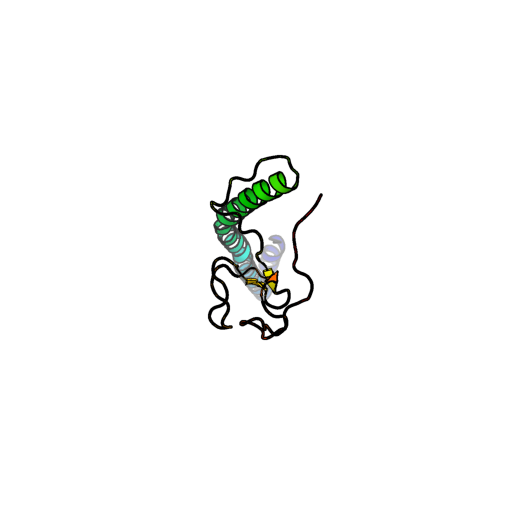 82.62 95 ASP A C 1
ATOM 738 O O . ASP A 1 95 ? -0.780 -15.291 26.661 1.00 82.62 95 ASP A O 1
ATOM 742 N N . PRO A 1 96 ? -2.090 -16.502 25.282 1.00 83.69 96 PRO A N 1
ATOM 743 C CA . PRO A 1 96 ? -1.837 -17.772 25.955 1.00 83.69 96 PRO A CA 1
ATOM 744 C C . PRO A 1 96 ? -0.368 -18.208 25.935 1.00 83.69 96 PRO A C 1
ATOM 746 O O . PRO A 1 96 ? 0.048 -18.928 26.840 1.00 83.69 96 PRO A O 1
ATOM 749 N N . GLU A 1 97 ? 0.417 -17.780 24.939 1.00 80.88 97 GLU A N 1
ATOM 750 C CA . GLU A 1 97 ? 1.844 -18.117 24.841 1.00 80.88 97 GLU A CA 1
ATOM 751 C C . GLU A 1 97 ? 2.651 -17.430 25.947 1.00 80.88 97 GLU A C 1
ATOM 753 O O . GLU A 1 97 ? 3.542 -18.044 26.534 1.00 80.88 97 GLU A O 1
ATOM 758 N N . SER A 1 98 ? 2.273 -16.201 26.305 1.00 76.62 98 SER A N 1
ATOM 759 C CA . SER A 1 98 ? 2.850 -15.460 27.435 1.00 76.62 98 SER A CA 1
ATOM 760 C C . SER A 1 98 ? 2.113 -15.686 28.765 1.00 76.62 98 SER A C 1
ATOM 762 O O . SER A 1 98 ? 2.438 -15.050 29.768 1.00 76.62 98 SER A O 1
ATOM 764 N N . GLY A 1 99 ? 1.115 -16.577 28.800 1.00 83.25 99 GLY A N 1
ATOM 765 C CA . GLY A 1 99 ? 0.346 -16.904 30.006 1.00 83.25 99 GLY A CA 1
ATOM 766 C C . GLY A 1 99 ? -0.783 -15.924 30.357 1.00 83.25 99 GLY A C 1
ATOM 767 O O . GLY A 1 99 ? -1.264 -15.930 31.490 1.00 83.25 99 GLY A O 1
ATOM 768 N N . ILE A 1 100 ? -1.227 -15.094 29.412 1.00 84.75 100 ILE A N 1
ATOM 769 C CA . ILE A 1 100 ? -2.323 -14.135 29.588 1.00 84.75 100 ILE A CA 1
ATOM 770 C C . ILE A 1 100 ? -3.624 -14.750 29.074 1.00 84.75 100 ILE A C 1
ATOM 772 O O . ILE A 1 100 ? -3.771 -15.041 27.887 1.00 84.75 100 ILE A O 1
ATOM 776 N N . SER A 1 101 ? -4.599 -14.926 29.964 1.00 84.75 101 SER A N 1
ATOM 777 C CA . SER A 1 101 ? -5.908 -15.466 29.596 1.00 84.75 101 SER A CA 1
ATOM 778 C C . SER A 1 101 ? -6.700 -14.517 28.696 1.00 84.75 101 SER A C 1
ATOM 780 O O . SER A 1 101 ? -6.622 -13.293 28.837 1.00 84.75 101 SER A O 1
ATOM 782 N N . ALA A 1 102 ? -7.541 -15.093 27.838 1.00 84.00 102 ALA A N 1
ATOM 783 C CA . ALA A 1 102 ? -8.606 -14.372 27.152 1.00 84.00 102 ALA A CA 1
ATOM 784 C C . ALA A 1 102 ? -9.467 -13.574 28.152 1.00 84.00 102 ALA A C 1
ATOM 786 O O . ALA A 1 102 ? -9.763 -14.038 29.254 1.00 84.00 102 ALA A O 1
ATOM 787 N N . GLY A 1 103 ? -9.851 -12.363 27.769 1.00 81.06 103 GLY A N 1
ATOM 788 C CA . GLY A 1 103 ? -10.562 -11.380 28.587 1.00 81.06 103 GLY A CA 1
ATOM 789 C C . GLY A 1 103 ? -9.665 -10.441 29.403 1.00 81.06 103 GLY A C 1
ATOM 790 O O . GLY A 1 103 ? -10.187 -9.589 30.121 1.00 81.06 103 GLY A O 1
ATOM 791 N N . THR A 1 104 ? -8.336 -10.565 29.324 1.00 81.38 104 THR A N 1
ATOM 792 C CA . THR A 1 104 ? -7.422 -9.696 30.085 1.00 81.38 104 THR A CA 1
ATOM 793 C C . THR A 1 104 ? -7.226 -8.368 29.355 1.00 81.38 104 THR A C 1
ATOM 795 O O . THR A 1 104 ? -6.705 -8.333 28.242 1.00 81.38 104 THR A O 1
ATOM 798 N N . ALA A 1 105 ? -7.620 -7.256 29.977 1.00 79.44 105 ALA A N 1
ATOM 799 C CA . ALA A 1 105 ? -7.341 -5.922 29.444 1.00 79.44 105 ALA A CA 1
ATOM 800 C C . ALA A 1 105 ? -5.827 -5.668 29.381 1.00 79.44 105 ALA A C 1
ATOM 802 O O . ALA A 1 105 ? -5.086 -6.122 30.256 1.00 79.44 105 ALA A O 1
ATOM 803 N N . PHE A 1 106 ? -5.362 -4.909 28.385 1.00 75.75 106 PHE A N 1
ATOM 804 C CA . PHE A 1 106 ? -3.934 -4.619 28.242 1.00 75.75 106 PHE A CA 1
ATOM 805 C C . PHE A 1 106 ? -3.358 -3.916 29.485 1.00 75.75 106 PHE A C 1
ATOM 807 O O . PHE A 1 106 ? -2.222 -4.168 29.883 1.00 75.75 106 PHE A O 1
ATOM 814 N N . GLU A 1 107 ? -4.150 -3.089 30.169 1.00 74.69 107 GLU A N 1
ATOM 815 C CA . GLU A 1 107 ? -3.786 -2.423 31.425 1.00 74.69 107 GLU A CA 1
ATOM 816 C C . GLU A 1 107 ? -3.518 -3.407 32.571 1.00 74.69 107 GLU A C 1
ATOM 818 O O . GLU A 1 107 ? -2.685 -3.124 33.427 1.00 74.69 107 GLU A O 1
ATOM 823 N N . ALA A 1 108 ? -4.181 -4.566 32.574 1.00 78.44 108 ALA A N 1
ATOM 824 C CA . ALA A 1 108 ? -4.041 -5.584 33.614 1.00 78.44 108 ALA A CA 1
ATOM 825 C C . ALA A 1 108 ? -2.829 -6.511 33.405 1.00 78.44 108 ALA A C 1
ATOM 827 O O . ALA A 1 108 ? -2.477 -7.271 34.305 1.00 78.44 108 ALA A O 1
ATOM 828 N N . ILE A 1 109 ? -2.182 -6.453 32.236 1.00 80.69 109 ILE A N 1
ATOM 829 C CA . ILE A 1 109 ? -0.976 -7.232 31.941 1.00 80.69 109 ILE A CA 1
ATOM 830 C C . ILE A 1 109 ? 0.211 -6.685 32.759 1.00 80.69 109 ILE A C 1
ATOM 832 O O . ILE A 1 109 ? 0.397 -5.462 32.781 1.00 80.69 109 ILE A O 1
ATOM 836 N N . PRO A 1 110 ? 1.051 -7.541 33.372 1.00 81.62 110 PRO A N 1
ATOM 837 C CA . PRO A 1 110 ? 2.274 -7.115 34.057 1.00 81.62 110 PRO A CA 1
ATOM 838 C C . PRO A 1 110 ? 3.197 -6.246 33.184 1.00 81.62 110 PRO A C 1
ATOM 840 O O . PRO A 1 110 ? 3.246 -6.404 31.967 1.00 81.62 110 PRO A O 1
ATOM 843 N N . GLU A 1 111 ? 3.966 -5.341 33.799 1.00 76.12 111 GLU A N 1
ATOM 844 C CA . GLU A 1 111 ? 4.964 -4.525 33.077 1.00 76.12 111 GLU A CA 1
ATOM 845 C C . GLU A 1 111 ? 6.123 -5.362 32.512 1.00 76.12 111 GLU A C 1
ATOM 847 O O . GLU A 1 111 ? 6.714 -4.982 31.508 1.00 76.12 111 GLU A O 1
ATOM 852 N N . ASP A 1 112 ? 6.379 -6.535 33.100 1.00 81.56 112 ASP A N 1
ATOM 853 C CA . ASP A 1 112 ? 7.383 -7.519 32.663 1.00 81.56 112 ASP A CA 1
ATOM 854 C C . ASP A 1 112 ? 6.908 -8.390 31.479 1.00 81.56 112 ASP A C 1
ATOM 856 O O . ASP A 1 112 ? 7.481 -9.432 31.168 1.00 81.56 112 ASP A O 1
ATOM 860 N N . TRP A 1 113 ? 5.806 -8.013 30.825 1.00 84.19 113 TRP A N 1
ATOM 861 C CA . TRP A 1 113 ? 5.356 -8.694 29.617 1.00 84.19 113 TRP A CA 1
ATOM 862 C C . TRP A 1 113 ? 6.156 -8.237 28.396 1.00 84.19 113 TRP A C 1
ATOM 864 O O . TRP A 1 113 ? 6.361 -7.040 28.160 1.00 84.19 113 TRP A O 1
ATOM 874 N N . PHE A 1 114 ? 6.539 -9.213 27.575 1.00 85.00 114 PHE A N 1
ATOM 875 C CA . PHE A 1 114 ? 7.257 -9.010 26.326 1.00 85.00 114 PHE A CA 1
ATOM 876 C C . PHE A 1 114 ? 6.371 -9.388 25.145 1.00 85.00 114 PHE A C 1
ATOM 878 O O . PHE A 1 114 ? 5.703 -10.417 25.158 1.00 85.00 114 PHE A O 1
ATOM 885 N N . CYS A 1 115 ? 6.411 -8.583 24.085 1.00 83.19 115 CYS A N 1
ATOM 886 C CA . CYS A 1 115 ? 5.688 -8.888 22.858 1.00 83.19 115 CYS A CA 1
ATOM 887 C C . CYS A 1 115 ? 6.163 -10.237 22.277 1.00 83.19 115 CYS A C 1
ATOM 889 O O . CYS A 1 115 ? 7.352 -10.351 21.967 1.00 83.19 115 CYS A O 1
ATOM 891 N N . PRO A 1 116 ? 5.272 -11.215 22.023 1.00 82.88 116 PRO A N 1
ATOM 892 C CA . PRO A 1 116 ? 5.663 -12.551 21.554 1.00 82.88 116 PRO A CA 1
ATOM 893 C C . PRO A 1 116 ? 6.315 -12.535 20.162 1.00 82.88 116 PRO A C 1
ATOM 895 O O . PRO A 1 116 ? 7.070 -13.431 19.804 1.00 82.88 116 PRO A O 1
ATOM 898 N N . ILE A 1 117 ? 6.071 -11.480 19.377 1.00 83.56 117 ILE A N 1
ATOM 899 C CA . ILE A 1 117 ? 6.610 -11.340 18.020 1.00 83.56 117 ILE A CA 1
ATOM 900 C C . ILE A 1 117 ? 8.028 -10.760 18.009 1.00 83.56 117 ILE A C 1
ATOM 902 O O . ILE A 1 117 ? 8.851 -11.167 17.194 1.00 83.56 117 ILE A O 1
ATOM 906 N N . CYS A 1 118 ? 8.319 -9.768 18.856 1.00 85.56 118 CYS A N 1
ATOM 907 C CA . CYS A 1 118 ? 9.572 -9.003 18.769 1.00 85.56 118 CYS A CA 1
ATOM 908 C C . CYS A 1 118 ? 10.370 -8.914 20.075 1.00 85.56 118 CYS A C 1
ATOM 910 O O . CYS A 1 118 ? 11.456 -8.335 20.073 1.00 85.56 118 CYS A O 1
ATOM 912 N N . GLY A 1 119 ? 9.847 -9.447 21.180 1.00 83.06 119 GLY A N 1
ATOM 913 C CA . GLY A 1 119 ? 10.514 -9.481 22.481 1.00 83.06 119 GLY A CA 1
ATOM 914 C C . GLY A 1 119 ? 10.732 -8.111 23.124 1.00 83.06 119 GLY A C 1
ATOM 915 O O . GLY A 1 119 ? 11.587 -7.983 23.992 1.00 83.06 119 GLY A O 1
ATOM 916 N N . LYS A 1 120 ? 10.021 -7.061 22.689 1.00 81.06 120 LYS A N 1
ATOM 917 C CA . LYS A 1 120 ? 10.062 -5.753 23.359 1.00 81.06 120 LYS A CA 1
ATOM 918 C C . LYS A 1 120 ? 9.135 -5.726 24.567 1.00 81.06 120 LYS A C 1
ATOM 920 O O . LYS A 1 120 ? 8.027 -6.252 24.498 1.00 81.06 120 LYS A O 1
ATOM 925 N N . GLU A 1 121 ? 9.588 -5.040 25.608 1.00 78.50 121 GLU A N 1
ATOM 926 C CA . GLU A 1 121 ? 8.820 -4.730 26.815 1.00 78.50 121 GLU A CA 1
ATOM 927 C C . GLU A 1 121 ? 7.553 -3.925 26.498 1.00 78.50 121 GLU A C 1
ATOM 929 O O . GLU A 1 121 ? 7.485 -3.174 25.512 1.00 78.50 121 GLU A O 1
ATOM 934 N N . LYS A 1 122 ? 6.558 -4.061 27.375 1.00 68.69 122 LYS A N 1
ATOM 935 C CA . LYS A 1 122 ? 5.308 -3.303 27.353 1.00 68.69 122 LYS A CA 1
ATOM 936 C C . LYS A 1 122 ? 5.586 -1.786 27.409 1.00 68.69 122 LYS A C 1
ATOM 938 O O . LYS A 1 122 ? 6.109 -1.298 28.409 1.00 68.69 122 LYS A O 1
ATOM 943 N N . PRO A 1 123 ? 5.223 -0.982 26.389 1.00 62.41 123 PRO A N 1
ATOM 944 C CA . PRO A 1 123 ? 5.368 0.466 26.481 1.00 62.41 123 PRO A CA 1
ATOM 945 C C . PRO A 1 123 ? 4.343 1.054 27.460 1.00 62.41 123 PRO A C 1
ATOM 947 O O . PRO A 1 123 ? 3.181 0.657 27.475 1.00 62.41 123 PRO A O 1
ATOM 950 N N . THR A 1 124 ? 4.756 2.073 28.215 1.00 48.47 124 THR A N 1
ATOM 951 C CA . THR A 1 124 ? 3.966 2.723 29.282 1.00 48.47 124 THR A CA 1
ATOM 952 C C . THR A 1 124 ? 2.713 3.464 28.787 1.00 48.47 124 THR A C 1
ATOM 954 O O . THR A 1 124 ? 1.869 3.841 29.590 1.00 48.47 124 THR A O 1
ATOM 957 N N . SER A 1 125 ? 2.562 3.700 27.478 1.00 47.50 125 SER A N 1
ATOM 958 C CA . SER A 1 125 ? 1.387 4.383 26.915 1.00 47.50 125 SER A CA 1
ATOM 959 C C . SER A 1 125 ? 0.620 3.483 25.948 1.00 47.50 125 SER A C 1
ATOM 961 O O . SER A 1 125 ? 1.083 3.172 24.848 1.00 47.50 125 SER A O 1
ATOM 963 N N . CYS A 1 126 ? -0.582 3.084 26.363 1.00 44.16 126 CYS A N 1
ATOM 964 C CA . CYS A 1 126 ? -1.621 2.577 25.478 1.00 44.16 126 CYS A CA 1
ATOM 965 C C . CYS A 1 126 ? -2.228 3.753 24.692 1.00 44.16 126 CYS A C 1
ATOM 967 O O . CYS A 1 126 ? -2.501 4.818 25.249 1.00 44.16 126 CYS A O 1
ATOM 969 N N . LEU A 1 127 ? -2.413 3.581 23.378 1.00 42.12 127 LEU A N 1
ATOM 970 C CA . LEU A 1 127 ? -3.200 4.510 22.568 1.00 42.12 127 LEU A CA 1
ATOM 971 C C . LEU A 1 127 ? -4.669 4.289 22.935 1.00 42.12 127 LEU A C 1
ATOM 973 O O . LEU A 1 127 ? -5.363 3.497 22.312 1.00 42.12 127 LEU A O 1
ATOM 977 N N . THR A 1 128 ? -5.121 4.938 24.002 1.00 38.53 128 THR A N 1
ATOM 978 C CA . THR A 1 128 ? -6.550 5.074 24.264 1.00 38.53 128 THR A CA 1
ATOM 979 C C . THR A 1 128 ? -7.036 6.237 23.410 1.00 38.53 128 THR A C 1
ATOM 981 O O . THR A 1 128 ? -6.737 7.397 23.689 1.00 38.53 128 THR A O 1
ATOM 984 N N . GLU A 1 129 ? -7.750 5.948 22.324 1.00 41.97 129 GLU A N 1
ATOM 985 C CA . GLU A 1 129 ? -8.556 6.970 21.660 1.00 41.97 129 GLU A CA 1
ATOM 986 C C . GLU A 1 129 ? -9.684 7.376 22.618 1.00 41.97 129 GLU A C 1
ATOM 988 O O . GLU A 1 129 ? -10.760 6.787 22.669 1.00 41.97 129 GLU A O 1
ATOM 993 N N . LYS A 1 130 ? -9.404 8.386 23.439 1.00 44.12 130 LYS A N 1
ATOM 994 C CA . LYS A 1 130 ? -10.414 9.301 23.958 1.00 44.12 130 LYS A CA 1
ATOM 995 C C . LYS A 1 130 ? -10.098 10.676 23.393 1.00 44.12 130 LYS A C 1
ATOM 997 O O . LYS A 1 130 ? -9.218 11.361 23.908 1.00 44.12 130 LYS A O 1
ATOM 1002 N N . GLN A 1 131 ? -10.806 11.068 22.340 1.00 37.38 131 GLN A N 1
ATOM 1003 C CA . GLN A 1 131 ? -10.935 12.477 21.982 1.00 37.38 131 GLN A CA 1
ATOM 1004 C C . GLN A 1 131 ? -12.279 12.973 22.517 1.00 37.38 131 GLN A C 1
ATOM 1006 O O . GLN A 1 131 ? -13.314 12.347 22.299 1.00 37.38 131 GLN A O 1
ATOM 1011 N N . ASN A 1 132 ? -12.196 14.0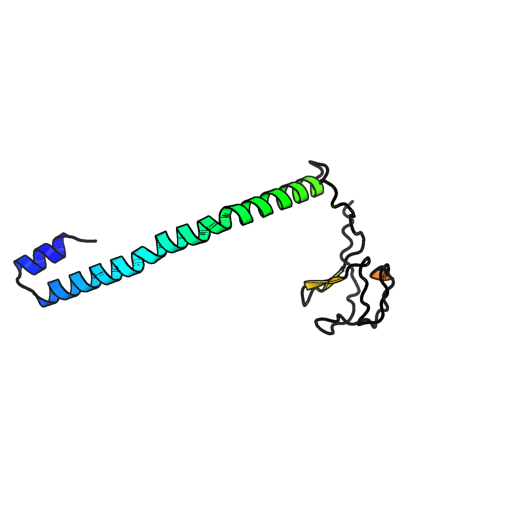33 23.317 1.00 37.44 132 ASN A N 1
ATOM 1012 C CA . ASN A 1 132 ? -13.299 14.777 23.912 1.00 37.44 132 ASN A CA 1
ATOM 1013 C C . ASN A 1 132 ? -13.667 15.953 23.014 1.00 37.44 132 ASN A C 1
ATOM 1015 O O . ASN A 1 132 ? -12.712 16.628 22.566 1.00 37.44 132 ASN A O 1
#

Radius of gyration: 29.86 Å; chains: 1; bounding box: 46×33×84 Å

pLDDT: mean 75.34, std 14.83, range [36.09, 90.5]

Secondary structure (DSSP, 8-state):
--HHHHHHHHHHT-HHHHHHHHHHHHHHHHHHTHHHHHHHHHHTTHHHHHHHHHHHHHHHHHHTTSS-PPPPSS--TT-EE-TTT--EE-TTT-BGGGTBPTT--GGGS-TT-B-TTT-PBPPS--------